Protein AF-A0AAW9IHH6-F1 (afdb_monomer_lite)

Structure (mmCIF, N/CA/C/O backbone):
data_AF-A0AAW9IHH6-F1
#
_entry.id   AF-A0AAW9IHH6-F1
#
loop_
_atom_site.group_PDB
_atom_site.id
_atom_site.type_symbol
_atom_site.label_atom_id
_atom_site.label_alt_id
_atom_site.label_comp_id
_atom_site.label_asym_id
_atom_site.label_entity_id
_atom_site.label_seq_id
_atom_site.pdbx_PDB_ins_code
_atom_site.Cartn_x
_atom_site.Cartn_y
_atom_site.Cartn_z
_atom_site.occupancy
_atom_site.B_iso_or_equiv
_atom_site.auth_seq_id
_atom_site.auth_comp_id
_atom_site.auth_asym_id
_atom_site.auth_atom_id
_atom_site.pdbx_PDB_model_num
ATOM 1 N N . ALA A 1 1 ? 20.367 3.536 -19.100 1.00 64.44 1 ALA A N 1
ATOM 2 C CA . ALA A 1 1 ? 19.355 2.934 -19.992 1.00 64.44 1 ALA A CA 1
ATOM 3 C C . ALA A 1 1 ? 18.226 3.938 -20.174 1.00 64.44 1 ALA A C 1
ATOM 5 O O . ALA A 1 1 ? 17.892 4.610 -19.208 1.00 64.44 1 ALA A O 1
ATOM 6 N N . MET A 1 2 ? 17.694 4.077 -21.387 1.00 80.19 2 MET A N 1
ATOM 7 C CA . MET A 1 2 ? 16.574 4.974 -21.687 1.00 80.19 2 MET A CA 1
ATOM 8 C C . MET A 1 2 ? 15.296 4.138 -21.790 1.00 80.19 2 MET A C 1
ATOM 10 O O . MET A 1 2 ? 15.310 3.094 -22.443 1.00 80.19 2 MET A O 1
ATOM 14 N N . ILE A 1 3 ? 14.227 4.559 -21.114 1.00 88.31 3 ILE A N 1
ATOM 15 C CA . ILE A 1 3 ? 12.928 3.876 -21.157 1.00 88.31 3 ILE A CA 1
ATOM 16 C C . ILE A 1 3 ? 12.229 4.267 -22.463 1.00 88.31 3 ILE A C 1
ATOM 18 O O . ILE A 1 3 ? 12.155 5.448 -22.790 1.00 88.31 3 ILE A O 1
ATOM 22 N N . LYS A 1 4 ? 11.741 3.271 -23.208 1.00 92.62 4 LYS A N 1
ATOM 23 C CA . LYS A 1 4 ? 10.894 3.463 -24.392 1.00 92.62 4 LYS A CA 1
ATOM 24 C C . LYS A 1 4 ? 9.432 3.392 -23.974 1.00 92.62 4 LYS A C 1
ATOM 26 O O . LYS A 1 4 ? 8.925 2.296 -23.717 1.00 92.62 4 LYS A O 1
ATOM 31 N N . GLU A 1 5 ? 8.783 4.547 -23.881 1.00 91.56 5 GLU A N 1
ATOM 32 C CA . GLU A 1 5 ? 7.406 4.677 -23.387 1.00 91.56 5 GLU A CA 1
ATOM 33 C C . GLU A 1 5 ? 6.414 3.845 -24.206 1.00 91.56 5 GLU A C 1
ATOM 35 O O . GLU A 1 5 ? 5.536 3.208 -23.631 1.00 91.56 5 GLU A O 1
ATOM 40 N N . GLU A 1 6 ? 6.612 3.728 -25.521 1.00 95.62 6 GLU A N 1
ATOM 41 C CA . GLU A 1 6 ? 5.752 2.930 -26.404 1.00 95.62 6 GLU A CA 1
ATOM 42 C C . GLU A 1 6 ? 5.689 1.431 -26.050 1.00 95.62 6 GLU A C 1
ATOM 44 O O . GLU A 1 6 ? 4.748 0.741 -26.432 1.00 95.62 6 GLU A O 1
ATOM 49 N N . THR A 1 7 ? 6.676 0.924 -25.306 1.00 93.44 7 THR A N 1
ATOM 50 C CA . THR A 1 7 ? 6.753 -0.481 -24.863 1.00 93.44 7 THR A CA 1
ATOM 51 C C . THR A 1 7 ? 6.704 -0.635 -23.342 1.00 93.44 7 THR A C 1
ATOM 53 O O . THR A 1 7 ? 6.769 -1.752 -22.827 1.00 93.44 7 THR A O 1
ATOM 56 N N . CYS A 1 8 ? 6.621 0.471 -22.599 1.00 93.00 8 CYS A N 1
ATOM 57 C CA . CYS A 1 8 ? 6.664 0.452 -21.146 1.00 93.00 8 CYS A CA 1
ATOM 58 C C . CYS A 1 8 ? 5.342 -0.075 -20.571 1.00 93.00 8 CYS A C 1
ATOM 60 O O . CYS A 1 8 ? 4.277 0.490 -20.797 1.00 93.00 8 CYS A O 1
ATOM 62 N N . VAL A 1 9 ? 5.416 -1.130 -19.757 1.00 94.88 9 VAL A N 1
ATOM 63 C CA . VAL A 1 9 ? 4.254 -1.699 -19.042 1.00 94.88 9 VAL A CA 1
ATOM 64 C C . VAL A 1 9 ? 4.153 -1.220 -17.590 1.00 94.88 9 VAL A C 1
ATOM 66 O O . VAL A 1 9 ? 3.398 -1.780 -16.803 1.00 94.88 9 VAL A O 1
ATOM 69 N N . ASN A 1 10 ? 4.935 -0.204 -17.208 1.00 91.44 10 ASN A N 1
ATOM 70 C CA . ASN A 1 10 ? 4.971 0.362 -15.853 1.00 91.44 10 ASN A CA 1
ATOM 71 C C . ASN A 1 10 ? 5.304 -0.650 -14.734 1.00 91.44 10 ASN A C 1
ATOM 73 O O . ASN A 1 10 ? 4.844 -0.507 -13.605 1.00 91.44 10 ASN A O 1
ATOM 77 N N . CYS A 1 11 ? 6.136 -1.661 -15.015 1.00 93.25 11 CYS A N 1
ATOM 78 C CA . CYS A 1 11 ? 6.505 -2.686 -14.026 1.00 93.25 11 CYS A CA 1
ATOM 79 C C . CYS A 1 11 ? 7.493 -2.214 -12.943 1.00 93.25 11 CYS A C 1
ATOM 81 O O . CYS A 1 11 ? 7.655 -2.885 -11.929 1.00 93.25 11 CYS A O 1
ATOM 83 N N . GLY A 1 12 ? 8.197 -1.098 -13.158 1.00 91.19 12 GLY A N 1
ATOM 84 C CA . GLY A 1 12 ? 9.145 -0.545 -12.185 1.00 91.19 12 GLY A CA 1
ATOM 85 C C . GLY A 1 12 ? 10.508 -1.246 -12.105 1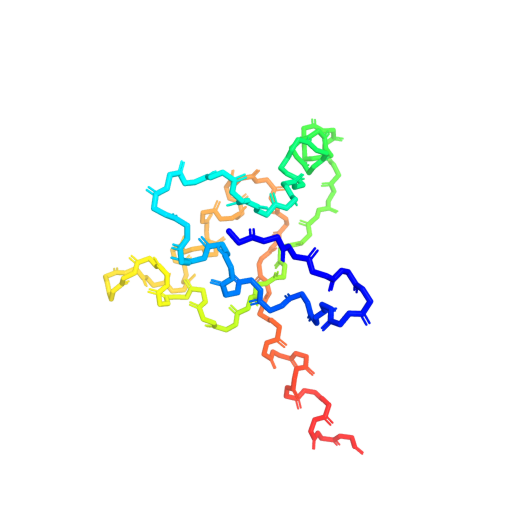.00 91.19 12 GLY A C 1
ATOM 86 O O . GLY A 1 12 ? 11.348 -0.819 -11.320 1.00 91.19 12 GLY A O 1
ATOM 87 N N . SER A 1 13 ? 10.808 -2.257 -12.929 1.00 91.75 13 SER A N 1
ATOM 88 C CA . SER A 1 13 ? 12.110 -2.955 -12.875 1.00 91.75 13 SER A CA 1
ATOM 89 C C . SER A 1 13 ? 13.310 -2.030 -13.123 1.00 91.75 13 SER A C 1
ATOM 91 O O . SER A 1 13 ? 14.375 -2.212 -12.537 1.00 91.75 13 SER A O 1
ATOM 93 N N . CYS A 1 14 ? 13.135 -0.999 -13.954 1.00 92.44 14 CYS A N 1
ATOM 94 C CA . CYS A 1 14 ? 14.144 0.036 -14.184 1.00 92.44 14 CYS A CA 1
ATOM 95 C C . CYS A 1 14 ? 14.471 0.851 -12.920 1.00 92.44 14 CYS A C 1
ATOM 97 O O . CYS A 1 14 ? 15.614 1.273 -12.756 1.00 92.44 14 CYS A O 1
ATOM 99 N N . MET A 1 15 ? 13.497 1.035 -12.022 1.00 91.88 15 MET A N 1
ATOM 100 C CA . MET A 1 15 ? 13.673 1.714 -10.738 1.00 91.88 15 MET A CA 1
ATOM 101 C C . MET A 1 15 ? 14.533 0.872 -9.798 1.00 91.88 15 MET A C 1
ATOM 103 O O . MET A 1 15 ? 15.537 1.365 -9.294 1.00 91.88 15 MET A O 1
ATOM 107 N N . SER A 1 16 ? 14.202 -0.413 -9.627 1.00 89.69 16 SER A N 1
ATOM 108 C CA . SER A 1 16 ? 14.969 -1.334 -8.772 1.00 89.69 16 SER A CA 1
ATOM 109 C C . SER A 1 16 ? 16.409 -1.538 -9.251 1.00 89.69 16 SER A C 1
ATOM 111 O O . SER A 1 16 ? 17.300 -1.759 -8.439 1.00 89.69 16 SER A O 1
ATOM 113 N N . ALA A 1 17 ? 16.644 -1.460 -10.563 1.00 90.94 17 ALA A N 1
ATOM 114 C CA . ALA A 1 17 ? 17.971 -1.614 -11.152 1.00 90.94 17 ALA A CA 1
ATOM 115 C C . ALA A 1 17 ? 18.833 -0.341 -11.088 1.00 90.94 17 ALA A C 1
ATOM 117 O O . ALA A 1 17 ? 20.027 -0.410 -11.373 1.00 90.94 17 ALA A O 1
ATOM 118 N N . CYS A 1 18 ? 18.259 0.828 -10.778 1.00 90.75 18 CYS A N 1
ATOM 119 C CA . CYS A 1 18 ? 18.988 2.093 -10.793 1.00 90.75 18 CYS A CA 1
ATOM 120 C C . CYS A 1 18 ? 19.834 2.255 -9.513 1.00 90.75 18 CYS A C 1
ATOM 122 O O . CYS A 1 18 ? 19.268 2.507 -8.450 1.00 90.75 18 CYS A O 1
ATOM 124 N N . PRO A 1 19 ? 21.180 2.212 -9.582 1.00 90.88 19 PRO A N 1
ATOM 125 C CA . PRO A 1 19 ? 22.020 2.288 -8.383 1.00 90.88 19 PRO A CA 1
ATOM 126 C C . PRO A 1 19 ? 22.092 3.702 -7.784 1.00 90.88 19 PRO A C 1
ATOM 128 O O . PRO A 1 19 ? 22.536 3.872 -6.654 1.00 90.88 19 PRO A O 1
ATOM 131 N N . PHE A 1 20 ? 21.665 4.720 -8.538 1.00 92.75 20 PHE A N 1
ATOM 132 C CA . PHE A 1 20 ? 21.746 6.131 -8.148 1.00 92.75 20 PHE A CA 1
ATOM 133 C C . PHE A 1 20 ? 20.397 6.724 -7.720 1.00 92.75 20 PHE A C 1
ATOM 135 O O . PHE A 1 20 ? 20.345 7.892 -7.346 1.00 92.75 20 PHE A O 1
ATOM 142 N N . GLY A 1 21 ? 19.297 5.967 -7.827 1.00 88.62 21 GLY A N 1
ATOM 143 C CA . GLY A 1 21 ? 17.955 6.475 -7.516 1.00 88.62 21 GLY A CA 1
ATOM 144 C C . GLY A 1 21 ? 17.451 7.570 -8.467 1.00 88.62 21 GLY A C 1
ATOM 145 O O . GLY A 1 21 ? 16.588 8.357 -8.098 1.00 88.62 21 GLY A O 1
ATOM 146 N N . ALA A 1 22 ? 17.981 7.637 -9.693 1.00 91.00 22 ALA A N 1
ATOM 147 C CA . ALA A 1 22 ? 17.570 8.625 -10.697 1.00 91.00 22 ALA A CA 1
ATOM 148 C C . ALA A 1 22 ? 16.152 8.380 -11.247 1.00 91.00 22 ALA A C 1
ATOM 150 O O . ALA A 1 22 ? 15.553 9.271 -11.843 1.00 91.00 22 ALA A O 1
ATOM 151 N N . ILE A 1 23 ? 15.628 7.166 -11.067 1.00 89.81 23 ILE A N 1
ATOM 152 C CA . ILE A 1 23 ? 14.272 6.768 -11.441 1.00 89.81 23 ILE A CA 1
ATOM 153 C C . ILE A 1 23 ? 13.531 6.473 -10.139 1.00 89.81 23 ILE A C 1
ATOM 155 O O . ILE A 1 23 ? 14.036 5.717 -9.313 1.00 89.81 23 ILE A O 1
ATOM 159 N N . SER A 1 24 ? 12.349 7.057 -9.964 1.00 88.06 24 SER A N 1
ATOM 160 C CA . SER A 1 24 ? 11.516 6.900 -8.771 1.00 88.06 24 SER A CA 1
ATOM 161 C C . SER A 1 24 ? 10.034 6.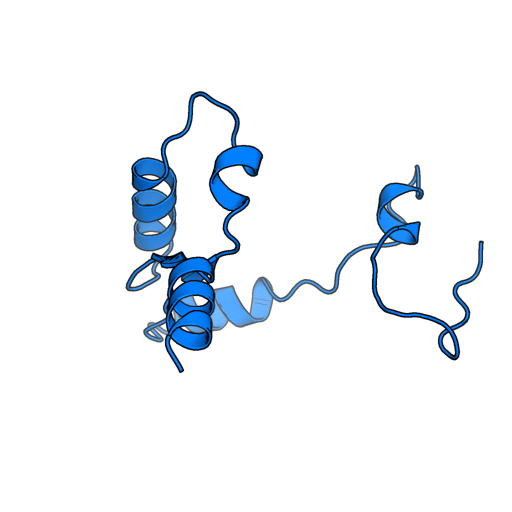899 -9.129 1.00 88.06 24 SER A C 1
ATOM 163 O O . SER A 1 24 ? 9.643 7.204 -10.260 1.00 88.06 24 SER A O 1
ATOM 165 N N . ASP A 1 25 ? 9.201 6.486 -8.178 1.00 87.56 25 ASP A N 1
ATOM 166 C CA . ASP A 1 25 ? 7.760 6.483 -8.353 1.00 87.56 25 ASP A CA 1
ATOM 167 C C . ASP A 1 25 ? 7.199 7.907 -8.306 1.00 87.56 25 ASP A C 1
ATOM 169 O O . ASP A 1 25 ? 7.754 8.837 -7.709 1.00 87.56 25 ASP A O 1
ATOM 173 N N . LYS A 1 26 ? 6.036 8.084 -8.930 1.00 86.69 26 LYS A N 1
ATOM 174 C CA . LYS A 1 26 ? 5.319 9.348 -8.838 1.00 86.69 26 LYS A CA 1
ATOM 175 C C . LYS A 1 26 ? 4.646 9.457 -7.472 1.00 86.69 26 LYS A C 1
ATOM 177 O O . LYS A 1 26 ? 3.547 8.946 -7.265 1.00 86.69 26 LYS A O 1
ATOM 182 N N . SER A 1 27 ? 5.273 10.207 -6.573 1.00 91.81 27 SER A N 1
ATOM 183 C CA . SER A 1 27 ? 4.737 10.420 -5.231 1.00 91.81 27 SER A CA 1
ATOM 184 C C . SER A 1 27 ? 3.410 11.190 -5.234 1.00 91.81 27 SER A C 1
ATOM 186 O O . SER A 1 27 ? 3.282 12.279 -5.801 1.00 91.81 27 SER A O 1
ATOM 188 N N . LEU A 1 28 ? 2.428 10.653 -4.508 1.00 93.94 28 LEU A N 1
ATOM 189 C CA . LEU A 1 28 ? 1.150 11.308 -4.203 1.00 93.94 28 LEU A CA 1
ATOM 190 C C . LEU A 1 28 ? 1.045 11.735 -2.730 1.00 93.94 28 LEU A C 1
ATOM 192 O O . LEU A 1 28 ? -0.039 12.086 -2.262 1.00 93.94 28 LEU A O 1
ATOM 196 N N . ILE A 1 29 ? 2.160 11.762 -1.995 1.00 94.12 29 ILE A N 1
ATOM 197 C CA . ILE A 1 29 ? 2.161 12.073 -0.558 1.00 94.12 29 ILE A CA 1
ATOM 198 C C . ILE A 1 29 ? 1.641 13.492 -0.301 1.00 94.12 29 ILE A C 1
ATOM 200 O O . ILE A 1 29 ? 0.712 13.669 0.478 1.00 94.12 29 ILE A O 1
ATOM 204 N N . VAL A 1 30 ? 2.158 14.511 -0.996 1.00 95.69 30 VAL A N 1
ATOM 205 C CA . VAL A 1 30 ? 1.750 15.916 -0.791 1.00 95.69 30 VAL A CA 1
ATOM 206 C C . V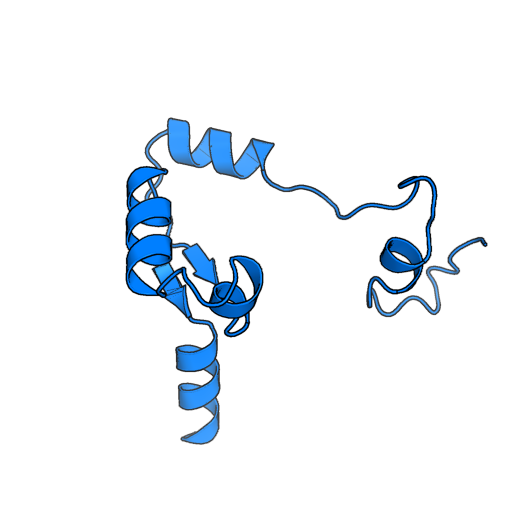AL A 1 30 ? 0.236 16.142 -0.951 1.00 95.69 30 VAL A C 1
ATOM 208 O O . VAL A 1 30 ? -0.371 16.737 -0.053 1.00 95.69 30 VAL A O 1
ATOM 211 N N . PRO A 1 31 ? -0.425 15.713 -2.048 1.00 96.00 31 PRO A N 1
ATOM 212 C CA . PRO A 1 31 ? -1.867 15.896 -2.178 1.00 96.00 31 PRO A CA 1
ATOM 213 C C . PRO A 1 31 ? -2.668 15.083 -1.151 1.00 96.00 31 PRO A C 1
ATOM 215 O O . PRO A 1 31 ? -3.712 15.564 -0.706 1.00 96.00 31 PRO A O 1
ATOM 218 N N . ILE A 1 32 ? -2.198 13.900 -0.743 1.00 95.88 32 ILE A N 1
ATO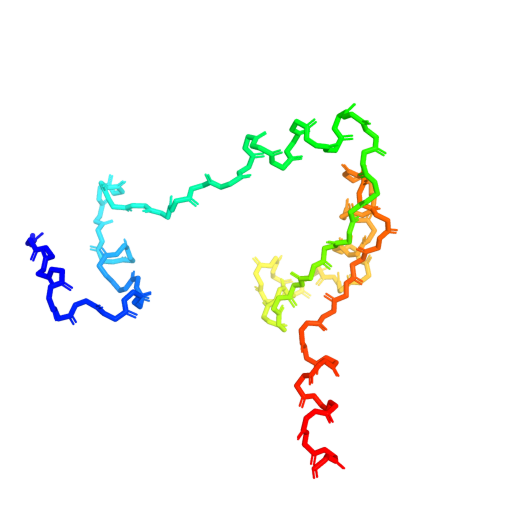M 219 C CA . ILE A 1 32 ? -2.847 13.096 0.305 1.00 95.88 32 ILE A CA 1
ATOM 220 C C . ILE A 1 32 ? -2.732 13.798 1.662 1.00 95.88 32 ILE A C 1
ATOM 222 O O . ILE A 1 32 ? -3.756 14.042 2.299 1.00 95.88 32 ILE A O 1
ATOM 226 N N . SER A 1 33 ? -1.534 14.229 2.059 1.00 95.88 33 SER A N 1
ATOM 227 C CA . SER A 1 33 ? -1.300 14.947 3.318 1.00 95.88 33 SER A CA 1
ATOM 228 C C . SER A 1 33 ? -2.132 16.226 3.408 1.00 95.88 33 SER A C 1
ATOM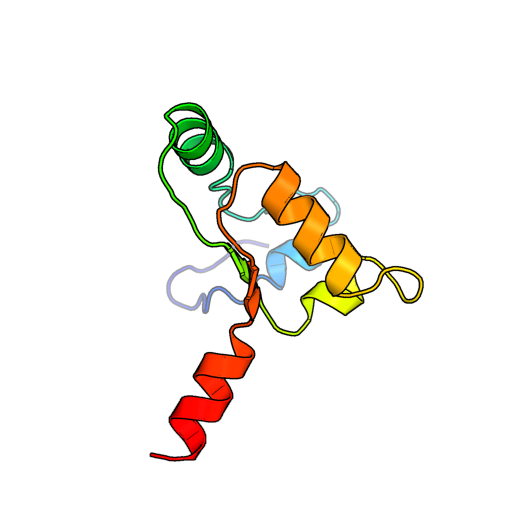 230 O O . SER A 1 33 ? -2.745 16.495 4.438 1.00 95.88 33 SER A O 1
ATOM 232 N N . LYS A 1 34 ? -2.252 16.986 2.309 1.00 97.19 34 LYS A N 1
ATOM 233 C CA . LYS A 1 34 ? -3.131 18.170 2.250 1.00 97.19 34 LYS A CA 1
ATOM 234 C C . LYS A 1 34 ? -4.612 17.823 2.436 1.00 97.19 34 LYS A C 1
ATOM 236 O O . LYS A 1 34 ? -5.349 18.618 3.014 1.00 97.19 34 LYS A O 1
ATOM 241 N N . ARG A 1 35 ? -5.079 16.676 1.929 1.00 96.94 35 ARG A N 1
ATOM 242 C CA . ARG A 1 35 ? -6.473 16.225 2.102 1.00 96.94 35 ARG A CA 1
ATOM 243 C C . ARG A 1 35 ? -6.733 15.769 3.538 1.00 96.94 35 ARG A C 1
ATOM 245 O O . ARG A 1 35 ? -7.751 16.172 4.098 1.00 96.94 35 ARG A O 1
ATOM 252 N N . LEU A 1 36 ? -5.804 15.021 4.133 1.00 95.75 36 LEU A N 1
ATOM 253 C CA . LEU A 1 36 ? -5.868 14.606 5.539 1.00 95.75 36 LEU A CA 1
ATOM 254 C C . LEU A 1 36 ? -5.877 15.818 6.479 1.00 95.75 36 LEU A C 1
ATOM 256 O O . LEU A 1 36 ? -6.751 15.920 7.333 1.00 95.75 36 LEU A O 1
ATOM 260 N N . ALA A 1 37 ? -4.994 16.796 6.252 1.00 95.38 37 ALA A N 1
ATOM 261 C CA . ALA A 1 37 ? -4.928 18.025 7.051 1.00 95.38 37 ALA A CA 1
ATOM 262 C C . ALA A 1 37 ? -6.215 18.871 6.989 1.00 95.38 37 ALA A C 1
ATOM 264 O O . ALA A 1 37 ? -6.518 19.610 7.919 1.00 95.38 37 ALA A O 1
ATOM 265 N N . ARG A 1 38 ? -6.999 18.753 5.909 1.00 96.56 38 ARG A N 1
ATOM 266 C CA . ARG A 1 38 ? -8.314 19.405 5.759 1.00 96.56 38 ARG A CA 1
ATOM 267 C C . ARG A 1 38 ? -9.464 18.595 6.372 1.00 96.56 38 ARG A C 1
ATOM 269 O O . ARG A 1 38 ? -10.622 18.922 6.134 1.00 96.56 38 ARG A O 1
ATOM 276 N N . GLY A 1 39 ? -9.167 17.512 7.091 1.00 93.75 39 GLY A N 1
ATOM 277 C CA . GLY A 1 39 ? -10.171 16.663 7.729 1.00 93.75 39 GLY A CA 1
ATOM 278 C C . GLY A 1 39 ? -10.997 15.822 6.753 1.00 93.75 39 GLY A C 1
ATOM 279 O O . GLY A 1 39 ? -12.087 15.369 7.111 1.00 93.75 39 GLY A O 1
ATOM 280 N N . ARG A 1 40 ? -10.530 15.594 5.512 1.00 96.25 40 ARG A N 1
ATOM 281 C CA . ARG A 1 40 ? -11.229 14.664 4.612 1.00 96.25 40 ARG A CA 1
ATOM 282 C C . ARG A 1 40 ? -11.152 13.252 5.179 1.00 96.25 40 ARG A C 1
ATOM 284 O O . ARG A 1 40 ? -10.066 12.714 5.371 1.00 96.25 40 ARG A O 1
ATOM 291 N N . LYS A 1 41 ? -12.316 12.625 5.345 1.00 96.69 41 LYS A N 1
ATOM 292 C CA . LYS A 1 41 ? -12.428 11.204 5.677 1.00 96.69 41 LYS A CA 1
ATOM 293 C C . LYS A 1 41 ? -11.874 10.373 4.523 1.00 96.69 41 LYS A C 1
ATOM 295 O O . LYS A 1 41 ? -12.421 10.394 3.422 1.00 96.69 41 LYS A O 1
ATOM 300 N N . MET A 1 42 ? -10.774 9.676 4.775 1.00 97.19 42 MET A N 1
ATOM 301 C CA . MET A 1 42 ? -10.100 8.827 3.797 1.00 97.19 42 MET A CA 1
ATOM 302 C C . MET A 1 42 ? -9.857 7.451 4.408 1.00 97.19 42 MET A C 1
ATOM 304 O O . MET A 1 42 ? -9.465 7.352 5.568 1.00 97.19 42 MET A O 1
ATOM 308 N N . TYR A 1 43 ? -10.080 6.404 3.620 1.00 97.44 43 TYR A N 1
ATOM 309 C CA . TYR A 1 43 ? -9.704 5.033 3.956 1.00 97.44 43 TYR A CA 1
ATOM 310 C C . TYR A 1 43 ? -8.407 4.685 3.232 1.00 97.44 43 TYR A C 1
ATOM 312 O O . TYR A 1 43 ? -8.198 5.120 2.096 1.00 97.44 43 TYR A O 1
ATOM 320 N N . ALA A 1 44 ? -7.543 3.918 3.885 1.00 96.75 44 ALA A N 1
ATOM 321 C CA . ALA A 1 44 ? -6.350 3.375 3.255 1.00 96.75 44 ALA A CA 1
ATOM 322 C C . ALA A 1 44 ? -6.659 1.975 2.727 1.00 96.75 44 ALA A C 1
ATOM 324 O O . ALA A 1 44 ? -7.026 1.092 3.500 1.00 96.75 44 ALA A O 1
ATOM 325 N N . VAL A 1 45 ? -6.494 1.775 1.422 1.00 96.44 45 VAL A N 1
ATOM 326 C CA . VAL A 1 45 ? -6.545 0.446 0.809 1.00 96.44 45 VAL A CA 1
ATOM 327 C C . VAL A 1 45 ? -5.114 -0.002 0.563 1.00 96.44 45 VAL A C 1
ATOM 329 O O . VAL A 1 45 ? -4.368 0.689 -0.131 1.00 96.44 45 VAL A O 1
ATOM 332 N N . VAL A 1 46 ? -4.720 -1.119 1.167 1.00 95.44 46 VAL A N 1
ATOM 333 C CA . VAL A 1 46 ? -3.345 -1.633 1.113 1.00 95.44 46 VAL A CA 1
ATOM 334 C C . VAL A 1 46 ? -3.287 -2.968 0.379 1.00 95.44 46 VAL A C 1
ATOM 336 O O . VAL A 1 46 ? -4.234 -3.754 0.411 1.00 95.44 46 VAL A O 1
ATOM 339 N N . ALA A 1 47 ? -2.169 -3.223 -0.299 1.00 94.38 47 ALA A N 1
ATOM 340 C CA . ALA A 1 47 ? -1.915 -4.511 -0.931 1.00 94.38 47 ALA A CA 1
ATOM 341 C C . ALA A 1 47 ? -1.647 -5.602 0.130 1.00 94.38 47 ALA A C 1
ATOM 343 O O . ALA A 1 47 ? -1.140 -5.275 1.207 1.00 94.38 47 ALA A O 1
ATOM 344 N N . PRO A 1 48 ? -1.888 -6.891 -0.175 1.00 90.31 48 PRO A N 1
ATOM 345 C CA . PRO A 1 48 ? -1.723 -7.983 0.797 1.00 90.31 48 PRO A CA 1
ATOM 346 C C . PRO A 1 48 ? -0.286 -8.126 1.326 1.00 90.31 48 PRO A C 1
ATOM 348 O O . PRO A 1 48 ? -0.051 -8.553 2.450 1.00 90.31 48 PRO A O 1
ATOM 351 N N . ALA A 1 49 ? 0.704 -7.701 0.533 1.00 91.44 49 ALA A N 1
ATOM 352 C CA . ALA A 1 49 ? 2.119 -7.757 0.895 1.00 91.44 49 ALA A CA 1
ATOM 353 C C . ALA A 1 49 ? 2.538 -6.747 1.987 1.00 91.44 49 ALA A C 1
ATOM 355 O O . ALA A 1 49 ? 3.705 -6.726 2.381 1.00 91.44 49 ALA A O 1
ATOM 356 N N . ILE A 1 50 ? 1.619 -5.906 2.484 1.00 91.69 50 ILE A N 1
ATOM 357 C CA . ILE A 1 50 ? 1.922 -4.816 3.424 1.00 91.69 50 ILE A CA 1
ATOM 358 C C . ILE A 1 50 ? 2.621 -5.294 4.704 1.00 91.69 50 ILE A C 1
ATOM 360 O O . ILE A 1 50 ? 3.520 -4.622 5.201 1.00 91.69 50 ILE A O 1
ATOM 364 N N . THR A 1 51 ? 2.261 -6.465 5.228 1.00 87.69 51 THR A N 1
ATOM 365 C CA . THR A 1 51 ? 2.872 -7.034 6.442 1.00 87.69 51 THR A CA 1
ATOM 366 C C . THR A 1 51 ? 4.324 -7.454 6.212 1.00 87.69 51 THR A C 1
ATOM 368 O O . THR A 1 51 ? 5.168 -7.253 7.083 1.00 87.69 51 THR A O 1
ATOM 371 N N . GLY A 1 52 ? 4.646 -7.950 5.013 1.00 89.06 52 GLY A N 1
ATOM 372 C CA . G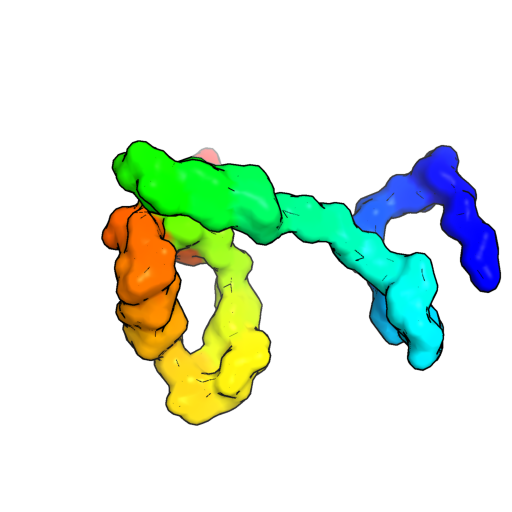LY A 1 52 ? 6.010 -8.313 4.624 1.00 89.06 52 GLY A CA 1
ATOM 373 C C . GLY A 1 52 ? 6.958 -7.113 4.551 1.00 89.06 52 GLY A C 1
ATOM 374 O O . GLY A 1 52 ? 8.153 -7.262 4.797 1.00 89.06 52 GLY A O 1
ATOM 375 N N . GLN A 1 53 ? 6.434 -5.911 4.288 1.00 89.31 53 GLN A N 1
ATOM 376 C CA . GLN A 1 53 ? 7.242 -4.701 4.123 1.00 89.31 53 GLN A CA 1
ATOM 377 C C . GLN A 1 53 ? 7.869 -4.188 5.431 1.00 89.31 53 GLN A C 1
ATOM 379 O O . GLN A 1 53 ? 8.923 -3.557 5.395 1.00 89.31 53 GLN A O 1
ATOM 384 N N . PHE A 1 54 ? 7.256 -4.471 6.584 1.00 88.94 54 PHE A N 1
ATOM 385 C CA . PHE A 1 54 ? 7.727 -4.002 7.896 1.00 88.94 54 PHE A CA 1
ATOM 386 C C . PHE A 1 54 ? 8.474 -5.080 8.706 1.00 88.94 54 PHE A C 1
ATOM 388 O O . PHE A 1 54 ? 8.913 -4.823 9.829 1.00 88.94 54 PHE A O 1
ATOM 395 N N . GLY A 1 55 ? 8.657 -6.272 8.129 1.00 87.38 55 GLY A N 1
ATOM 396 C CA . GLY A 1 55 ? 9.363 -7.397 8.739 1.00 87.38 55 GLY A CA 1
ATOM 397 C C . GLY A 1 55 ? 8.515 -8.223 9.714 1.00 87.38 55 GLY A C 1
ATOM 398 O O . GLY A 1 55 ? 7.469 -7.802 10.198 1.00 87.38 55 GLY A O 1
ATOM 399 N N . ALA A 1 56 ? 9.007 -9.420 10.050 1.00 88.12 56 ALA A N 1
ATOM 400 C CA . ALA A 1 56 ? 8.250 -10.453 10.773 1.00 88.12 56 ALA A CA 1
ATOM 401 C C . ALA A 1 56 ? 7.804 -10.082 12.204 1.00 88.12 56 ALA A C 1
ATOM 403 O O . ALA A 1 56 ? 6.984 -10.780 12.793 1.00 88.12 56 ALA A O 1
ATOM 404 N N . LYS A 1 57 ? 8.346 -9.006 12.787 1.00 91.25 57 LYS A N 1
ATOM 405 C CA . LYS A 1 57 ? 7.991 -8.546 14.142 1.00 91.25 57 LYS A CA 1
ATOM 406 C C . LYS A 1 57 ? 6.783 -7.609 14.166 1.00 91.25 57 LYS A C 1
ATOM 408 O O . LYS A 1 57 ? 6.311 -7.280 15.252 1.00 91.25 57 LYS A O 1
ATOM 413 N N . ILE A 1 58 ? 6.322 -7.146 13.005 1.00 93.81 58 ILE A N 1
ATOM 414 C CA . ILE A 1 58 ? 5.240 -6.171 12.897 1.00 93.81 58 ILE A CA 1
ATOM 415 C C . ILE A 1 58 ? 3.962 -6.881 12.468 1.00 93.81 58 ILE A C 1
ATOM 417 O O . ILE A 1 58 ? 3.899 -7.516 11.418 1.00 93.81 58 ILE A O 1
ATOM 421 N N . SER A 1 59 ? 2.925 -6.762 13.292 1.00 93.00 59 SER A N 1
ATOM 422 C CA . SER A 1 59 ? 1.621 -7.342 12.999 1.00 93.00 59 SER A CA 1
ATOM 423 C C . SER A 1 59 ? 0.769 -6.416 12.135 1.00 93.00 59 SER A C 1
ATOM 425 O O . SER A 1 59 ? 0.886 -5.187 12.174 1.00 93.00 59 SER A O 1
ATOM 427 N N . TYR A 1 60 ? -0.179 -7.012 11.415 1.00 92.44 60 TYR A N 1
ATOM 428 C CA . TYR A 1 60 ? -1.199 -6.282 10.666 1.00 92.44 60 TYR A CA 1
ATOM 429 C C . TYR A 1 60 ? -1.931 -5.238 11.530 1.00 92.44 60 TYR A C 1
ATOM 431 O O . TYR A 1 60 ? -2.131 -4.098 11.113 1.00 92.44 60 TYR A O 1
ATOM 439 N N . GLY A 1 61 ? -2.276 -5.596 12.773 1.00 94.56 61 GLY A N 1
ATOM 440 C CA . GLY A 1 61 ? -2.962 -4.700 13.706 1.00 94.56 61 GLY A CA 1
ATOM 441 C C . GLY A 1 61 ? -2.134 -3.470 14.091 1.00 94.56 61 GLY A C 1
ATOM 442 O O . GLY A 1 61 ? -2.683 -2.376 14.227 1.00 94.56 61 GLY A O 1
ATOM 443 N N . GLN A 1 62 ? -0.811 -3.612 14.219 1.00 95.19 62 GLN A N 1
ATOM 444 C CA . GLN A 1 62 ? 0.082 -2.477 14.475 1.00 95.19 62 GLN A CA 1
ATOM 445 C C . GLN A 1 62 ? 0.098 -1.507 13.290 1.00 95.19 62 GLN A C 1
ATOM 447 O O . GLN A 1 62 ? -0.020 -0.298 13.502 1.00 95.19 62 GLN A O 1
ATOM 452 N N . ILE A 1 63 ? 0.159 -2.026 12.061 1.00 95.56 63 ILE A N 1
ATOM 453 C CA . ILE A 1 63 ? 0.101 -1.216 10.835 1.00 95.56 63 ILE A CA 1
ATOM 454 C C . ILE A 1 63 ? -1.257 -0.510 10.744 1.00 95.56 63 ILE A C 1
ATOM 456 O O . ILE A 1 63 ? -1.310 0.709 10.588 1.00 95.56 63 ILE A O 1
ATOM 460 N N . LYS A 1 64 ? -2.356 -1.245 10.947 1.00 96.00 64 LYS A N 1
ATOM 461 C CA . LYS A 1 64 ? -3.720 -0.698 10.955 1.00 96.00 64 LYS A CA 1
ATOM 462 C C . LYS A 1 64 ? -3.861 0.459 11.945 1.00 96.00 64 LYS A C 1
ATOM 464 O O . LYS A 1 64 ? -4.346 1.533 11.592 1.00 96.00 64 LYS A O 1
ATOM 469 N N . ASN A 1 65 ? -3.382 0.274 13.173 1.00 96.94 65 ASN A N 1
ATOM 470 C CA . ASN A 1 65 ? -3.416 1.314 14.199 1.00 96.94 65 ASN A CA 1
ATOM 471 C C . ASN A 1 65 ? -2.534 2.517 13.846 1.00 96.94 65 ASN A C 1
ATOM 473 O O . ASN A 1 65 ? -2.923 3.651 14.128 1.00 96.94 65 ASN A O 1
ATOM 477 N N . ALA A 1 66 ? -1.375 2.301 13.221 1.00 96.19 66 ALA A N 1
ATOM 478 C CA . ALA A 1 66 ? -0.513 3.382 12.755 1.00 96.19 66 ALA A CA 1
ATOM 479 C C . ALA A 1 66 ? -1.200 4.219 11.664 1.00 96.19 66 ALA A C 1
ATOM 481 O O . ALA A 1 66 ? -1.246 5.441 11.774 1.00 96.19 66 ALA A O 1
ATOM 482 N N . ILE A 1 67 ? -1.817 3.577 10.670 1.00 96.44 67 ILE A N 1
ATOM 483 C CA . ILE A 1 67 ? -2.557 4.261 9.601 1.00 96.44 67 ILE A CA 1
ATOM 484 C C . ILE A 1 67 ? -3.731 5.081 10.157 1.00 96.44 67 ILE A C 1
ATOM 486 O O . ILE A 1 67 ? -3.928 6.230 9.757 1.00 96.44 67 ILE A O 1
ATOM 490 N N . LYS A 1 68 ? -4.466 4.549 11.138 1.00 97.06 68 LYS A N 1
ATOM 491 C CA . LYS A 1 68 ? -5.524 5.309 11.825 1.00 97.06 68 LYS A CA 1
ATOM 492 C C . LYS A 1 68 ? -4.967 6.515 12.584 1.00 97.06 68 LYS A C 1
ATOM 494 O O . LYS A 1 68 ? -5.534 7.601 12.511 1.00 97.06 68 LYS A O 1
ATOM 499 N N . LYS A 1 69 ? -3.822 6.360 13.259 1.00 96.81 69 LYS A N 1
ATOM 500 C CA . LYS A 1 69 ? -3.120 7.470 13.932 1.00 96.81 69 LYS A CA 1
ATOM 501 C C . LYS A 1 69 ? -2.626 8.548 12.959 1.00 96.81 69 LYS A C 1
ATOM 503 O O . LYS A 1 69 ? -2.547 9.703 13.358 1.00 96.81 69 LYS A O 1
ATOM 508 N N . LEU A 1 70 ? -2.342 8.204 11.699 1.00 94.88 70 LEU A N 1
ATOM 509 C CA . LEU A 1 70 ? -2.012 9.178 10.646 1.00 94.88 70 LEU A CA 1
ATOM 510 C C . LEU A 1 70 ? -3.219 10.022 10.188 1.00 94.88 70 LEU A C 1
ATOM 512 O O . LEU A 1 70 ? -3.031 10.990 9.455 1.00 94.88 70 LEU A O 1
ATOM 516 N N . GLY A 1 71 ? -4.443 9.679 10.605 1.00 96.19 71 GLY A N 1
ATOM 517 C CA . GLY A 1 71 ? -5.664 10.434 10.298 1.00 96.19 71 GLY A CA 1
ATOM 518 C C . GLY A 1 71 ? -6.598 9.769 9.284 1.00 96.19 71 GLY A C 1
ATOM 519 O O . GLY A 1 71 ? -7.612 10.362 8.915 1.00 96.19 71 GLY A O 1
ATOM 520 N N . PHE A 1 72 ? -6.298 8.548 8.833 1.00 98.00 72 PHE A N 1
ATOM 521 C CA . PHE A 1 72 ? -7.245 7.754 8.047 1.00 98.00 72 PHE A CA 1
ATOM 522 C C . PHE A 1 72 ? -8.357 7.189 8.940 1.00 98.00 72 PHE A C 1
ATOM 524 O O . PHE A 1 72 ? -8.151 6.914 10.121 1.00 98.00 72 PHE A O 1
ATOM 531 N N . VAL A 1 73 ? -9.540 6.979 8.363 1.00 98.00 73 VAL A N 1
ATOM 532 C CA . VAL A 1 73 ? -10.699 6.415 9.071 1.00 98.00 73 VAL A CA 1
ATOM 533 C C . VAL A 1 73 ? -10.452 4.953 9.427 1.00 98.00 73 VAL A C 1
ATOM 535 O O . VAL A 1 73 ? -10.602 4.553 10.582 1.00 98.00 73 VAL A O 1
ATOM 538 N N . ASP A 1 74 ? -10.047 4.164 8.435 1.00 97.31 74 ASP A N 1
ATOM 539 C CA . ASP A 1 74 ? -9.625 2.787 8.635 1.00 97.31 74 ASP A CA 1
ATOM 540 C C . ASP A 1 74 ? -8.665 2.324 7.532 1.00 97.31 74 ASP A C 1
ATOM 542 O O . ASP A 1 74 ? -8.483 3.007 6.516 1.00 97.31 74 ASP A O 1
ATOM 546 N N . MET A 1 75 ? -8.068 1.152 7.745 1.00 96.50 75 MET A N 1
ATOM 547 C CA . MET A 1 75 ? -7.252 0.432 6.768 1.00 96.50 75 MET A CA 1
ATOM 548 C C . MET A 1 75 ? -7.949 -0.869 6.348 1.00 96.50 75 MET A C 1
ATOM 550 O O . MET A 1 75 ? -8.371 -1.644 7.213 1.00 96.50 75 MET A O 1
ATOM 554 N N . ILE A 1 76 ? -8.042 -1.092 5.036 1.00 95.50 76 ILE A N 1
ATOM 555 C CA . ILE A 1 76 ? -8.695 -2.243 4.397 1.00 95.50 76 ILE A CA 1
ATOM 556 C C . ILE A 1 76 ? -7.708 -2.893 3.421 1.00 95.50 76 ILE A C 1
ATOM 558 O O . ILE A 1 76 ? -6.951 -2.198 2.742 1.00 95.50 76 ILE A O 1
ATOM 562 N N . GLU A 1 77 ? -7.708 -4.220 3.334 1.00 94.19 77 GLU A N 1
ATOM 563 C CA . GLU A 1 77 ? -6.894 -4.935 2.350 1.00 94.19 77 GLU A CA 1
ATOM 564 C C . GLU A 1 77 ? -7.599 -5.059 1.006 1.00 94.19 77 GLU A C 1
ATOM 566 O O . GLU A 1 77 ? -8.783 -5.387 0.926 1.00 94.19 77 GLU A O 1
ATOM 571 N N . ALA A 1 78 ? -6.830 -4.880 -0.065 1.00 95.19 78 ALA A N 1
ATOM 572 C CA . ALA A 1 78 ? -7.286 -5.167 -1.418 1.00 95.19 78 ALA A CA 1
ATOM 573 C C . ALA A 1 78 ? -7.648 -6.656 -1.608 1.00 95.19 78 ALA A C 1
ATOM 575 O O . ALA A 1 78 ? -8.485 -6.960 -2.454 1.00 95.19 78 ALA A O 1
ATOM 576 N N . ALA A 1 79 ? -7.077 -7.565 -0.799 1.00 92.50 79 ALA A N 1
ATOM 577 C CA . ALA A 1 79 ? -7.418 -8.992 -0.798 1.00 92.50 79 ALA A CA 1
ATOM 578 C C . ALA A 1 79 ? -8.917 -9.233 -0.599 1.00 92.50 79 ALA A C 1
ATOM 580 O O . ALA A 1 79 ? -9.491 -10.034 -1.319 1.00 92.50 79 ALA A O 1
ATOM 581 N N . CYS A 1 80 ? -9.582 -8.476 0.280 1.00 90.56 80 CYS A N 1
ATOM 582 C CA . CYS A 1 80 ? -11.022 -8.633 0.491 1.00 90.56 80 CYS A CA 1
ATOM 583 C C . CYS A 1 80 ? -11.828 -8.376 -0.794 1.00 90.56 80 CYS A C 1
ATOM 585 O O . CYS A 1 80 ? -12.856 -9.003 -1.022 1.00 90.56 80 CYS A O 1
ATOM 587 N N . GLY A 1 81 ? -11.359 -7.454 -1.644 1.00 91.38 81 GLY A N 1
ATOM 588 C CA . GLY A 1 81 ? -11.947 -7.224 -2.963 1.00 91.38 81 GLY A CA 1
ATOM 589 C C . GLY A 1 81 ? -11.618 -8.341 -3.954 1.00 91.38 81 GLY A C 1
ATOM 590 O O . GLY A 1 81 ? -12.479 -8.719 -4.741 1.00 91.38 81 GLY A O 1
ATOM 591 N N . ALA A 1 82 ? -10.402 -8.893 -3.894 1.00 91.75 82 ALA A N 1
ATOM 592 C CA . ALA A 1 82 ? -10.001 -10.042 -4.705 1.00 91.75 82 ALA A CA 1
ATOM 593 C C . ALA A 1 82 ? -10.829 -11.297 -4.368 1.00 91.75 82 ALA A C 1
ATOM 595 O O . ALA A 1 82 ? -11.296 -11.984 -5.269 1.00 91.75 82 ALA A O 1
ATOM 596 N N . ASP A 1 83 ? -11.086 -11.556 -3.088 1.00 92.50 83 ASP A N 1
ATOM 597 C CA . ASP A 1 83 ? -11.936 -12.666 -2.650 1.00 92.50 83 ASP A CA 1
ATOM 598 C C . ASP A 1 83 ? -13.397 -12.459 -3.075 1.00 92.50 83 ASP A C 1
ATOM 600 O O . ASP A 1 83 ? -14.094 -13.409 -3.411 1.00 92.50 83 ASP A O 1
ATOM 604 N N . ALA A 1 84 ? -13.873 -11.213 -3.120 1.00 91.88 84 ALA A N 1
ATOM 605 C CA . ALA A 1 84 ? -15.229 -10.925 -3.579 1.00 91.88 84 ALA A CA 1
ATOM 606 C C . ALA A 1 84 ? -15.424 -11.224 -5.076 1.00 91.88 84 ALA A C 1
ATOM 608 O O . ALA A 1 84 ? -16.499 -11.678 -5.464 1.00 91.88 84 ALA A O 1
ATOM 609 N N . VAL A 1 85 ? -14.404 -10.996 -5.916 1.00 91.44 85 VAL A N 1
ATOM 610 C CA . VAL A 1 85 ? -14.506 -11.261 -7.364 1.00 91.44 85 VAL A CA 1
ATOM 611 C C . VAL A 1 85 ? -14.383 -12.739 -7.726 1.00 91.44 85 VAL A C 1
ATOM 613 O O . VAL A 1 85 ? -14.734 -13.095 -8.841 1.00 91.44 85 VAL A O 1
ATOM 616 N N . THR A 1 86 ? -13.899 -13.605 -6.831 1.00 89.56 86 THR A N 1
ATOM 617 C CA . THR A 1 86 ? -13.825 -15.055 -7.099 1.00 89.56 86 THR A CA 1
ATOM 618 C C . THR A 1 86 ? -15.143 -15.784 -6.839 1.00 89.56 86 THR A C 1
ATOM 620 O O . THR A 1 86 ? -15.312 -16.912 -7.294 1.00 89.56 86 THR A O 1
ATOM 623 N N . VAL A 1 87 ? -16.073 -15.155 -6.112 1.00 84.44 87 VAL A N 1
ATOM 624 C CA . VAL A 1 87 ? -17.394 -15.711 -5.761 1.00 84.44 87 VAL A CA 1
ATOM 625 C C . VAL A 1 87 ? -18.492 -15.247 -6.738 1.00 84.44 87 VAL A C 1
ATOM 627 O O . VAL A 1 87 ? -19.641 -15.675 -6.623 1.00 84.44 87 VAL A O 1
ATOM 630 N N . HIS A 1 88 ? -18.154 -14.388 -7.704 1.00 50.91 88 HIS A N 1
ATOM 631 C CA . HIS A 1 88 ? -19.045 -13.927 -8.773 1.00 50.91 88 HIS A CA 1
ATOM 632 C C . HIS A 1 88 ? -18.724 -14.630 -10.093 1.00 50.91 88 HIS A C 1
ATOM 634 O O . HIS A 1 88 ? -19.688 -14.964 -10.816 1.00 50.91 88 HIS A O 1
#

Foldseek 3Di:
DDDDPVPDPPPCPVCVPDPVNPDDDDDPPVVVLVCLVVLNAAEAEDEPCVQVVVDPVDDPVNVQVVVVVSRHPTYHYCVVVVVVVVVD

Radius of gyration: 16.83 Å; chains: 1; bounding box: 41×35×41 Å

pLDDT: mean 92.21, std 6.33, range [50.91, 98.0]

Organism: Clostridium perfringens (NCBI:txid1502)

Secondary structure (DSSP, 8-state):
----GGG-----HHHHT-TT--S-----HHHHHHHHHTT---PEEE-TTHHHHT-TT--HHHHHHHHHHTT-S-EEEHHHHHHHHH--

InterPro domains:
  IPR004108 Iron hydrogenase, large subunit, C-terminal [PF02906] (41-87)
  IPR009016 Iron hydrogenase [SSF53920] (8-87)
  IPR017896 4Fe-4S ferredoxin-type, iron-sulphur binding domain [PF00037] (3-24)
  IPR017896 4Fe-4S ferredoxin-type, iron-sulphur binding domain [PS51379] (1-28)
  IPR017900 4Fe-4S ferredoxin, iron-sulphur binding, conserved site [PS00198] (8-19)

Sequence (88 aa):
AMIKEETCVNCGSCMSACPFGAISDKSLIVPISKRLARGRKMYAVVAPAITGQFGAKISYGQIKNAIKKLGFVDMIEAACGADAVTVH